Protein AF-A0A9J5Y663-F1 (afdb_monomer_lite)

Structure (mmCIF, N/CA/C/O backbone):
data_AF-A0A9J5Y663-F1
#
_entry.id   AF-A0A9J5Y663-F1
#
loop_
_atom_site.group_PDB
_atom_site.id
_atom_site.type_symbol
_atom_site.label_atom_id
_atom_site.label_alt_id
_atom_site.label_comp_id
_atom_site.label_asym_id
_atom_site.label_entity_id
_atom_site.label_seq_id
_atom_site.pdbx_PDB_ins_code
_atom_site.Cartn_x
_atom_site.Cartn_y
_atom_site.Cartn_z
_atom_site.occupancy
_atom_site.B_iso_or_equiv
_atom_site.auth_seq_id
_atom_site.auth_comp_id
_atom_site.auth_asym_id
_atom_site.auth_atom_id
_atom_site.pdbx_PDB_model_num
ATOM 1 N N . MET A 1 1 ? 15.697 34.008 12.836 1.00 50.28 1 MET A N 1
ATOM 2 C CA . MET A 1 1 ? 15.448 33.297 11.559 1.00 50.28 1 MET A CA 1
ATOM 3 C C . MET A 1 1 ? 15.150 31.800 11.729 1.00 50.28 1 MET A C 1
ATOM 5 O O . MET A 1 1 ? 14.701 31.199 10.766 1.00 50.28 1 MET A O 1
ATOM 9 N N . GLU A 1 2 ? 15.287 31.197 12.920 1.00 52.66 2 GLU A N 1
ATOM 10 C CA . GLU A 1 2 ? 15.222 29.725 13.070 1.00 52.66 2 GLU A CA 1
ATOM 11 C C . GLU A 1 2 ? 13.825 29.118 13.322 1.00 52.66 2 GLU A C 1
ATOM 13 O O . GLU A 1 2 ? 13.592 27.953 13.013 1.00 52.66 2 GLU A O 1
ATOM 18 N N . ALA A 1 3 ? 12.841 29.895 13.789 1.00 53.66 3 ALA A N 1
ATOM 19 C CA . ALA A 1 3 ? 11.519 29.352 14.139 1.00 53.66 3 ALA A CA 1
ATOM 20 C C . ALA A 1 3 ? 10.641 28.951 12.929 1.00 53.66 3 ALA A C 1
ATOM 22 O O . ALA A 1 3 ? 9.775 28.085 13.047 1.00 53.66 3 ALA A O 1
ATOM 23 N N . LYS A 1 4 ? 10.861 29.542 11.743 1.00 51.00 4 LYS A N 1
ATOM 24 C CA . LYS A 1 4 ? 10.083 29.228 10.525 1.00 51.00 4 LYS A CA 1
ATOM 25 C C . LYS A 1 4 ? 10.430 27.855 9.935 1.00 51.00 4 LYS A C 1
ATOM 27 O O . LYS A 1 4 ? 9.556 27.210 9.358 1.00 51.00 4 LYS A O 1
ATOM 32 N N . LEU A 1 5 ? 11.674 27.394 10.090 1.00 54.16 5 LEU A N 1
ATOM 33 C CA . LEU A 1 5 ? 12.130 26.122 9.519 1.00 54.16 5 LEU A CA 1
ATOM 34 C C . LEU A 1 5 ? 11.557 24.927 10.300 1.00 54.16 5 LEU A C 1
ATOM 36 O O . LEU A 1 5 ? 10.994 24.016 9.701 1.00 54.16 5 LEU A O 1
ATOM 40 N N . ALA A 1 6 ? 11.599 24.984 11.637 1.00 56.38 6 ALA A N 1
ATOM 41 C CA . ALA A 1 6 ? 11.094 23.923 12.512 1.00 56.38 6 ALA A CA 1
ATOM 42 C C . ALA A 1 6 ? 9.579 23.689 12.354 1.00 56.38 6 ALA A C 1
ATOM 44 O O . ALA A 1 6 ? 9.139 22.551 12.226 1.00 56.38 6 ALA A O 1
ATOM 45 N N . VAL A 1 7 ? 8.776 24.757 12.275 1.00 58.50 7 VAL A N 1
ATOM 46 C CA . VAL A 1 7 ? 7.315 24.661 12.069 1.00 58.50 7 VAL A CA 1
ATOM 47 C C . VAL A 1 7 ? 6.969 24.044 10.709 1.00 58.50 7 VAL A C 1
ATOM 49 O O . VAL A 1 7 ? 6.018 23.268 10.600 1.00 58.50 7 VAL A O 1
ATOM 52 N N . THR A 1 8 ? 7.758 24.342 9.674 1.00 55.97 8 THR A N 1
ATOM 53 C CA . THR A 1 8 ? 7.529 23.806 8.324 1.00 55.97 8 THR A CA 1
ATOM 54 C C . THR A 1 8 ? 7.872 22.315 8.255 1.00 55.97 8 THR A C 1
ATOM 56 O O . THR A 1 8 ? 7.087 21.528 7.724 1.00 55.97 8 THR A O 1
ATOM 59 N N . THR A 1 9 ? 8.986 21.899 8.864 1.00 57.16 9 THR A N 1
ATOM 60 C CA . THR A 1 9 ? 9.389 20.485 8.945 1.00 57.16 9 THR A CA 1
ATOM 61 C C . THR A 1 9 ? 8.388 19.649 9.7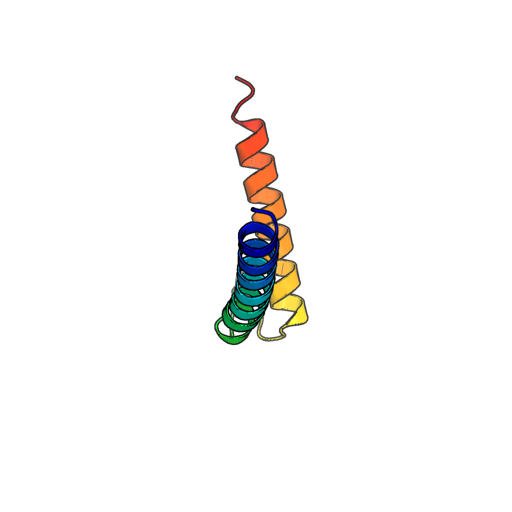45 1.00 57.16 9 THR A C 1
ATOM 63 O O . THR A 1 9 ? 8.004 18.563 9.310 1.00 57.16 9 THR A O 1
ATOM 66 N N . THR A 1 10 ? 7.879 20.169 10.866 1.00 60.34 10 THR A N 1
ATOM 67 C CA . THR A 1 10 ? 6.877 19.466 11.685 1.00 60.34 10 THR A CA 1
ATOM 68 C C . THR A 1 10 ? 5.539 19.327 10.958 1.00 60.34 10 THR A C 1
ATOM 70 O O . THR A 1 10 ? 4.944 18.251 10.980 1.00 60.34 10 THR A O 1
ATOM 73 N N . LYS A 1 11 ? 5.086 20.365 10.239 1.00 62.53 11 LYS A N 1
ATOM 74 C CA . LYS A 1 11 ? 3.856 20.302 9.431 1.00 62.53 11 LYS A CA 1
ATOM 75 C C . LYS A 1 11 ? 3.960 19.282 8.297 1.00 62.53 11 LYS A C 1
ATOM 77 O O . LYS A 1 11 ? 3.017 18.534 8.065 1.00 62.53 11 LYS A O 1
ATOM 82 N N . MET A 1 12 ? 5.102 19.213 7.613 1.00 66.44 12 MET A N 1
ATOM 83 C CA . MET A 1 12 ? 5.320 18.196 6.580 1.00 66.44 12 MET A CA 1
ATOM 84 C C . MET A 1 12 ? 5.306 16.779 7.160 1.00 66.44 12 MET A C 1
ATOM 86 O O . MET A 1 12 ? 4.712 15.888 6.556 1.00 66.44 12 MET A O 1
ATOM 90 N N . LEU A 1 13 ? 5.893 16.573 8.343 1.00 65.31 13 LEU A N 1
ATOM 91 C CA . LEU A 1 13 ? 5.902 15.268 9.005 1.00 65.31 13 LEU A CA 1
ATOM 92 C C . LEU A 1 13 ? 4.499 14.829 9.454 1.00 65.31 13 LEU A C 1
ATOM 94 O O . LEU A 1 13 ? 4.145 13.664 9.283 1.00 65.31 13 LEU A O 1
ATOM 98 N N . VAL A 1 14 ? 3.699 15.744 10.006 1.00 66.56 14 VAL A N 1
ATOM 99 C CA . VAL A 1 14 ? 2.303 15.472 10.388 1.00 66.56 14 VAL A CA 1
ATOM 100 C C . VAL A 1 14 ? 1.460 15.167 9.151 1.00 66.56 14 VAL A C 1
ATOM 102 O O . VAL A 1 14 ? 0.844 14.108 9.095 1.00 66.56 14 VAL A O 1
ATOM 105 N N . ASN A 1 15 ? 1.540 15.998 8.109 1.00 65.12 15 ASN A N 1
ATOM 106 C CA . ASN A 1 15 ? 0.812 15.770 6.860 1.00 65.12 15 ASN A CA 1
ATOM 107 C C . ASN A 1 15 ? 1.224 14.456 6.173 1.00 65.12 15 ASN A C 1
ATOM 109 O O . ASN A 1 15 ? 0.393 13.793 5.561 1.00 65.12 15 ASN A O 1
ATOM 113 N N . ALA A 1 16 ? 2.501 14.065 6.248 1.00 65.12 16 ALA A N 1
ATOM 114 C CA . ALA A 1 16 ? 2.965 12.789 5.712 1.00 65.12 16 ALA A CA 1
ATOM 115 C C . ALA A 1 16 ? 2.376 11.602 6.485 1.00 65.12 16 ALA A C 1
ATOM 117 O O . ALA A 1 16 ? 2.009 10.605 5.872 1.00 65.12 16 ALA A O 1
ATOM 118 N N . LYS A 1 17 ? 2.244 11.711 7.813 1.00 61.91 17 LYS A N 1
ATOM 119 C CA . LYS A 1 17 ? 1.590 10.692 8.647 1.00 61.91 17 LYS A CA 1
ATOM 120 C C . LYS A 1 17 ? 0.083 10.622 8.392 1.00 61.91 17 LYS A C 1
ATOM 122 O O . LYS A 1 17 ? -0.433 9.523 8.236 1.00 61.91 17 LYS A O 1
ATOM 127 N N . GLU A 1 18 ? -0.592 11.766 8.289 1.00 61.75 18 GLU A N 1
ATOM 128 C CA . GLU A 1 18 ? -2.023 11.837 7.962 1.00 61.75 18 GLU A CA 1
ATOM 129 C C . GLU A 1 18 ? -2.312 11.253 6.577 1.00 61.75 18 GLU A C 1
ATOM 131 O O . GLU A 1 18 ? -3.185 10.405 6.443 1.00 61.75 18 GLU A O 1
ATOM 136 N N . ARG A 1 19 ? -1.529 11.611 5.551 1.00 61.00 19 ARG A N 1
ATOM 137 C CA . ARG A 1 19 ? -1.658 11.009 4.212 1.00 61.00 19 ARG A CA 1
ATOM 138 C C . ARG A 1 19 ? -1.427 9.503 4.237 1.00 61.00 19 ARG A C 1
ATOM 140 O O . ARG A 1 19 ? -2.168 8.776 3.595 1.00 61.00 19 ARG A O 1
ATOM 147 N N . LYS A 1 20 ? -0.436 9.031 4.998 1.00 60.25 20 LYS A N 1
ATOM 148 C CA . LYS A 1 20 ? -0.133 7.600 5.127 1.00 60.25 20 LYS A CA 1
ATOM 149 C C . LYS A 1 20 ? -1.269 6.817 5.795 1.00 60.25 20 LYS A C 1
ATOM 151 O O . LYS A 1 20 ? -1.492 5.674 5.425 1.00 60.25 20 LYS A O 1
ATOM 156 N N . ALA A 1 21 ? -1.977 7.427 6.747 1.00 57.75 21 ALA A N 1
ATOM 157 C CA . ALA A 1 21 ? -3.172 6.844 7.355 1.00 57.75 21 ALA A CA 1
ATOM 158 C C . ALA A 1 21 ? -4.374 6.852 6.390 1.00 57.75 21 ALA A C 1
ATOM 160 O O . ALA A 1 21 ? -5.103 5.871 6.316 1.00 57.75 21 ALA A O 1
ATOM 161 N N . LEU A 1 22 ? -4.546 7.925 5.610 1.00 59.47 22 LEU A N 1
ATOM 162 C CA . LEU A 1 22 ? -5.646 8.057 4.647 1.00 59.47 22 LEU A CA 1
ATOM 163 C C . LEU A 1 22 ? -5.506 7.149 3.418 1.00 59.47 22 LEU A C 1
ATOM 165 O O . LEU A 1 22 ? -6.518 6.720 2.874 1.00 59.47 22 LEU A O 1
ATOM 169 N N . ASP A 1 23 ? -4.284 6.875 2.962 1.00 59.94 23 ASP A N 1
ATOM 170 C CA . ASP A 1 23 ? -4.042 6.010 1.797 1.00 59.94 23 ASP A CA 1
ATOM 171 C C . ASP A 1 23 ? -4.391 4.544 2.113 1.00 59.94 23 ASP A C 1
ATOM 173 O O . ASP A 1 23 ? -5.001 3.847 1.305 1.00 59.94 23 ASP A O 1
ATOM 177 N N . LEU A 1 24 ? -4.079 4.101 3.338 1.00 60.12 24 LEU A N 1
ATOM 178 C CA . LEU A 1 24 ? -4.444 2.775 3.846 1.00 60.12 24 LEU A CA 1
ATOM 179 C C . LEU A 1 24 ? -5.946 2.645 4.136 1.00 60.12 24 LEU A C 1
ATOM 181 O O . LEU A 1 24 ? -6.528 1.618 3.805 1.00 60.12 24 LEU A O 1
ATOM 185 N N . ASP A 1 25 ? -6.594 3.684 4.672 1.00 63.31 25 ASP A N 1
ATOM 186 C CA . ASP A 1 25 ? -8.044 3.669 4.941 1.00 63.31 25 ASP A CA 1
ATOM 187 C C . ASP A 1 25 ? -8.899 3.636 3.652 1.00 63.31 25 ASP A C 1
ATOM 189 O O . ASP A 1 25 ? -10.024 3.124 3.637 1.00 63.31 25 ASP A O 1
ATOM 193 N N . GLN A 1 26 ? -8.362 4.139 2.532 1.00 64.62 26 GLN A N 1
ATO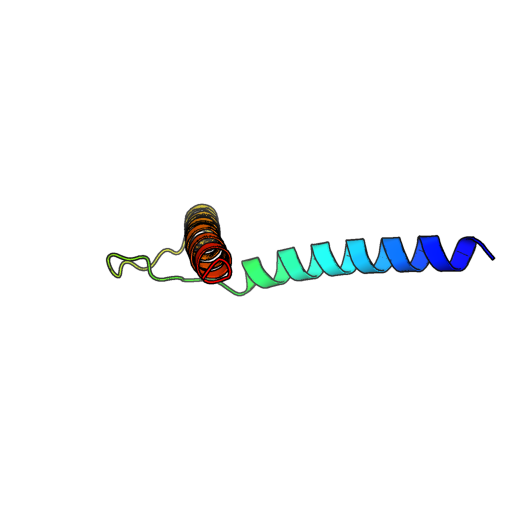M 194 C CA . GLN A 1 26 ? -9.057 4.138 1.240 1.00 64.62 26 GLN A CA 1
ATOM 195 C C . GLN A 1 26 ? -9.000 2.790 0.512 1.00 64.62 26 GLN A C 1
ATOM 197 O O . GLN A 1 26 ? -9.967 2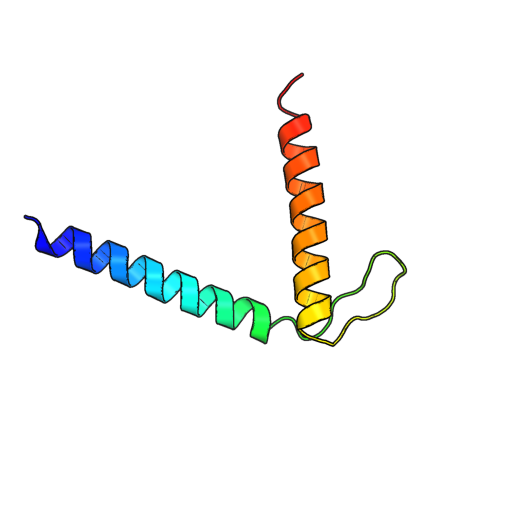.416 -0.162 1.00 64.62 26 GLN A O 1
ATOM 202 N N . VAL A 1 27 ? -7.902 2.039 0.633 1.00 72.81 27 VAL A N 1
ATOM 203 C CA . VAL A 1 27 ? -7.738 0.766 -0.081 1.00 72.81 27 VAL A CA 1
ATOM 204 C C . VAL A 1 27 ? -8.323 -0.372 0.748 1.00 72.81 27 VAL A C 1
ATOM 206 O O . VAL A 1 27 ? -7.644 -1.003 1.548 1.00 72.81 27 VAL A O 1
ATOM 209 N N . LYS A 1 28 ? -9.606 -0.661 0.515 1.00 78.38 28 LYS A N 1
ATOM 210 C CA . LYS A 1 28 ? -10.331 -1.756 1.188 1.00 78.38 28 LYS A CA 1
ATOM 211 C C . LYS A 1 28 ? -10.145 -3.125 0.526 1.00 78.38 28 LYS A C 1
ATOM 213 O O . LYS A 1 28 ? -10.443 -4.143 1.141 1.00 78.38 28 LYS A O 1
ATOM 218 N N . TYR A 1 29 ? -9.688 -3.143 -0.728 1.00 86.81 29 TYR A N 1
ATOM 219 C CA . TYR A 1 29 ? -9.546 -4.347 -1.545 1.00 86.81 29 TYR A CA 1
ATOM 220 C C . TYR A 1 29 ? -8.379 -4.191 -2.523 1.00 86.81 29 TYR A C 1
ATOM 222 O O . TYR A 1 29 ? -8.248 -3.149 -3.168 1.00 86.81 29 TYR A O 1
ATOM 230 N N . ILE A 1 30 ? -7.569 -5.234 -2.692 1.00 89.06 30 ILE A N 1
ATOM 231 C CA . ILE A 1 30 ? -6.548 -5.320 -3.747 1.00 89.06 30 ILE A CA 1
ATOM 232 C C . ILE A 1 30 ? -6.509 -6.737 -4.310 1.00 89.06 30 ILE A C 1
ATOM 234 O O . ILE A 1 30 ? -6.746 -7.686 -3.575 1.00 89.06 30 ILE A O 1
ATOM 238 N N . LYS A 1 31 ? -6.212 -6.891 -5.603 1.00 91.94 31 LYS A N 1
ATOM 239 C CA . LYS A 1 31 ? -5.945 -8.212 -6.182 1.00 91.94 31 LYS A CA 1
ATOM 240 C C . LYS A 1 31 ? -4.469 -8.575 -6.070 1.00 91.94 31 LYS A C 1
ATOM 242 O O . LYS A 1 31 ? -3.611 -7.721 -6.318 1.00 91.94 31 LYS A O 1
ATOM 247 N N . ASP A 1 32 ? -4.177 -9.816 -5.710 1.00 87.19 32 ASP A N 1
ATOM 248 C CA . ASP A 1 32 ? -2.819 -10.347 -5.769 1.00 87.19 32 ASP A CA 1
ATOM 249 C C . ASP A 1 32 ? -2.410 -10.748 -7.201 1.00 87.19 32 ASP A C 1
ATOM 251 O O . ASP A 1 32 ? -3.018 -10.306 -8.178 1.00 87.19 32 ASP A O 1
ATOM 255 N N . GLU A 1 33 ? -1.279 -11.442 -7.345 1.00 86.81 33 GLU A N 1
ATOM 256 C CA . GLU A 1 33 ? -0.750 -11.842 -8.661 1.00 86.81 33 GLU A CA 1
ATOM 257 C C . GLU A 1 33 ? -1.522 -13.043 -9.239 1.00 86.81 33 GLU A C 1
ATOM 259 O O . GLU A 1 33 ? -1.621 -13.190 -10.457 1.00 86.81 33 GLU A O 1
ATOM 264 N N . GLU A 1 34 ? -2.141 -13.835 -8.369 1.00 90.50 34 GLU A N 1
ATOM 265 C CA . GLU A 1 34 ? -2.966 -15.006 -8.645 1.00 90.50 34 GLU A CA 1
ATOM 266 C C . GLU A 1 34 ? -4.426 -14.628 -8.965 1.00 90.50 34 GLU A C 1
ATOM 268 O O . GLU A 1 34 ? -5.188 -15.431 -9.507 1.00 90.50 34 GLU A O 1
ATOM 273 N N . GLY A 1 35 ? -4.802 -13.371 -8.708 1.00 88.69 35 GLY A N 1
ATOM 274 C CA . GLY A 1 35 ? -6.116 -12.804 -8.995 1.00 88.69 35 GLY A CA 1
ATOM 275 C C . GLY A 1 35 ? -7.091 -12.857 -7.817 1.00 88.69 35 GLY A C 1
ATOM 276 O O . GLY A 1 35 ? -8.255 -12.470 -7.988 1.00 88.69 35 GLY A O 1
ATOM 277 N N . GLU A 1 36 ? -6.636 -13.286 -6.640 1.00 93.56 36 GLU A N 1
ATOM 278 C CA . GLU A 1 36 ? -7.418 -13.312 -5.409 1.00 93.56 36 GLU A CA 1
ATOM 279 C C . GLU A 1 36 ? -7.561 -11.906 -4.824 1.00 93.56 36 GLU A C 1
ATOM 281 O O . GLU A 1 36 ? -6.659 -11.071 -4.903 1.00 93.56 36 GLU A O 1
ATOM 286 N N . VAL A 1 37 ? -8.727 -11.615 -4.245 1.00 91.50 37 VAL A N 1
ATOM 287 C CA . VAL A 1 37 ? -9.005 -10.311 -3.633 1.00 91.50 37 VAL A CA 1
ATOM 288 C C . VAL A 1 37 ? -8.613 -10.355 -2.160 1.00 91.50 37 VAL A C 1
ATOM 290 O O . VAL A 1 37 ? -9.279 -10.995 -1.351 1.00 91.50 37 VAL A O 1
ATOM 293 N N . LEU A 1 38 ? -7.568 -9.616 -1.806 1.00 92.12 38 LEU A N 1
ATOM 294 C CA . LEU A 1 38 ? -7.129 -9.400 -0.435 1.00 92.12 38 LEU A CA 1
ATOM 295 C C . LEU A 1 38 ? -7.946 -8.273 0.203 1.00 92.12 38 LEU A C 1
ATOM 297 O O . LEU A 1 38 ? -8.072 -7.183 -0.366 1.00 92.12 38 LEU A O 1
ATOM 301 N N . THR A 1 39 ? -8.469 -8.536 1.399 1.00 89.56 39 THR A N 1
ATOM 302 C CA . THR A 1 39 ? -9.301 -7.594 2.172 1.00 89.56 39 THR A CA 1
ATOM 303 C C . THR A 1 39 ? -8.694 -7.235 3.525 1.00 89.56 39 THR A C 1
ATOM 305 O O . THR A 1 39 ? -9.095 -6.256 4.146 1.00 89.56 39 THR A O 1
ATOM 308 N N . GLU A 1 40 ? -7.748 -8.038 4.016 1.00 89.94 40 GLU A N 1
ATOM 309 C CA . GLU A 1 40 ? -7.070 -7.782 5.284 1.00 89.94 40 GLU A CA 1
ATOM 310 C C . GLU A 1 40 ? -5.993 -6.707 5.113 1.00 89.94 40 GLU A C 1
ATOM 312 O O . GLU A 1 40 ? -5.141 -6.799 4.227 1.00 89.94 40 GLU A O 1
ATOM 317 N N . GLU A 1 41 ? -5.982 -5.713 6.004 1.00 85.62 41 GLU A N 1
ATOM 318 C CA . GLU A 1 41 ? -5.047 -4.578 5.963 1.00 85.62 41 GLU A CA 1
ATOM 319 C C . GLU A 1 41 ? -3.576 -5.026 5.914 1.00 85.62 41 GLU A C 1
ATOM 321 O O . GLU A 1 41 ? -2.760 -4.462 5.178 1.00 85.62 41 GLU A O 1
ATOM 326 N N . ILE A 1 42 ? -3.231 -6.078 6.665 1.00 88.38 42 ILE A N 1
ATOM 327 C CA . ILE A 1 42 ? -1.874 -6.635 6.704 1.00 88.38 42 ILE A CA 1
ATOM 328 C C . ILE A 1 42 ? -1.482 -7.179 5.325 1.00 88.38 42 ILE A C 1
ATOM 330 O O . ILE A 1 42 ? -0.387 -6.883 4.840 1.00 88.38 42 ILE A O 1
ATOM 334 N N . LEU A 1 43 ? -2.381 -7.923 4.676 1.00 90.19 43 LEU A N 1
ATOM 335 C CA . LEU A 1 43 ? -2.152 -8.523 3.361 1.00 90.19 43 LEU A CA 1
ATOM 336 C C . LEU A 1 43 ? -2.080 -7.451 2.269 1.00 90.19 43 LEU A C 1
ATOM 338 O O . LEU A 1 43 ? -1.163 -7.465 1.446 1.00 90.19 43 LEU A O 1
ATOM 342 N N . ILE A 1 44 ? -2.974 -6.459 2.320 1.00 88.31 44 ILE A N 1
ATOM 343 C CA . ILE A 1 44 ? -2.951 -5.290 1.432 1.00 88.31 44 ILE A CA 1
ATOM 344 C C . ILE A 1 44 ? -1.602 -4.570 1.560 1.00 88.31 44 ILE A C 1
ATOM 346 O O . ILE A 1 44 ? -0.905 -4.356 0.567 1.00 88.31 44 ILE A O 1
ATOM 350 N N . THR A 1 45 ? -1.166 -4.276 2.787 1.00 87.88 45 THR A N 1
ATOM 351 C CA . THR A 1 45 ? 0.110 -3.595 3.049 1.00 87.88 45 THR A CA 1
ATOM 352 C C . THR A 1 45 ? 1.307 -4.385 2.516 1.00 87.88 45 THR A C 1
ATOM 354 O O . THR A 1 45 ? 2.230 -3.810 1.930 1.00 87.88 45 THR A O 1
ATOM 357 N N . GLN A 1 46 ? 1.326 -5.704 2.719 1.00 91.19 46 GLN A N 1
ATOM 358 C CA . GLN A 1 46 ? 2.392 -6.573 2.220 1.00 91.19 46 GLN A CA 1
ATOM 359 C C . GLN A 1 46 ? 2.433 -6.595 0.689 1.00 91.19 46 GLN A C 1
ATOM 361 O O . GLN A 1 46 ? 3.513 -6.454 0.109 1.00 91.19 46 GLN A O 1
ATOM 366 N N . ARG A 1 47 ? 1.272 -6.678 0.030 1.00 91.81 47 ARG A N 1
ATOM 367 C CA . ARG A 1 47 ? 1.169 -6.664 -1.433 1.00 91.81 47 ARG A CA 1
ATOM 368 C C . ARG A 1 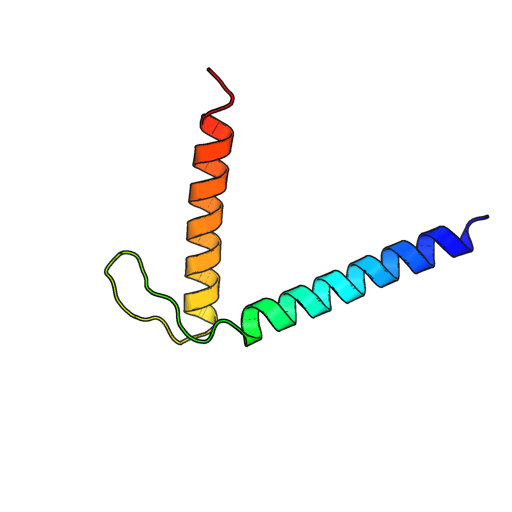47 ? 1.671 -5.354 -2.037 1.00 91.81 47 ARG A C 1
ATOM 370 O O . ARG A 1 47 ? 2.401 -5.384 -3.030 1.00 91.81 47 ARG A O 1
ATOM 377 N N . TRP A 1 48 ? 1.336 -4.219 -1.422 1.00 89.25 48 TRP A N 1
ATOM 378 C CA . TRP A 1 48 ? 1.844 -2.899 -1.809 1.00 89.25 48 TRP A CA 1
ATOM 379 C C . TRP A 1 48 ? 3.368 -2.809 -1.667 1.00 89.25 48 TRP A C 1
ATOM 381 O O . TRP A 1 48 ? 4.053 -2.366 -2.590 1.00 89.25 48 TRP A O 1
ATOM 391 N N . LYS A 1 49 ? 3.924 -3.281 -0.543 1.00 88.25 49 LYS A N 1
ATOM 392 C CA . LYS A 1 49 ? 5.381 -3.317 -0.331 1.00 88.25 49 LYS A CA 1
ATOM 393 C C . LYS A 1 49 ? 6.093 -4.170 -1.375 1.00 88.25 49 LYS A C 1
ATOM 395 O O . LYS A 1 49 ? 7.102 -3.726 -1.915 1.00 88.25 49 LYS A O 1
ATOM 400 N N . ALA A 1 50 ? 5.580 -5.365 -1.663 1.00 90.62 50 ALA A N 1
ATOM 401 C CA . ALA A 1 50 ? 6.162 -6.256 -2.662 1.00 90.62 50 ALA A CA 1
ATOM 402 C C . ALA A 1 50 ? 6.128 -5.628 -4.063 1.00 90.62 50 ALA A C 1
ATOM 404 O O . ALA A 1 50 ? 7.143 -5.631 -4.758 1.00 90.62 50 ALA A O 1
ATOM 405 N N . TYR A 1 51 ? 4.996 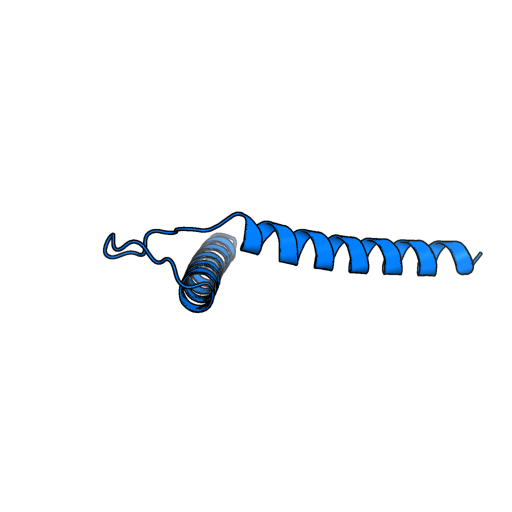-5.023 -4.438 1.00 87.56 51 TYR A N 1
ATOM 406 C CA . TYR A 1 51 ? 4.844 -4.324 -5.713 1.00 87.56 51 TYR A CA 1
ATOM 407 C C . TYR A 1 51 ? 5.855 -3.189 -5.868 1.00 87.56 51 TYR A C 1
ATOM 409 O O . TYR A 1 51 ? 6.611 -3.171 -6.834 1.00 87.56 51 TYR A O 1
ATOM 417 N N . PHE A 1 52 ? 5.925 -2.278 -4.894 1.00 84.94 52 PHE A N 1
ATOM 418 C CA . PHE A 1 52 ? 6.860 -1.158 -4.961 1.00 84.94 52 PHE A CA 1
ATOM 419 C C . PHE A 1 52 ? 8.315 -1.600 -4.885 1.00 84.94 52 PHE A C 1
ATOM 421 O O . PHE A 1 52 ? 9.161 -1.006 -5.544 1.00 84.94 52 PHE A O 1
ATOM 428 N N . HIS A 1 53 ? 8.620 -2.650 -4.123 1.00 87.88 53 HIS A N 1
ATOM 429 C CA . HIS A 1 53 ? 9.965 -3.206 -4.099 1.00 87.88 53 HIS A CA 1
ATOM 430 C C . HIS A 1 53 ? 10.379 -3.737 -5.477 1.00 87.88 53 HIS A C 1
ATOM 432 O O . HIS A 1 53 ? 11.481 -3.430 -5.924 1.00 87.88 53 HIS A O 1
ATOM 438 N N . LYS A 1 54 ? 9.503 -4.483 -6.167 1.00 86.88 54 LYS A N 1
ATOM 439 C CA . LYS A 1 54 ? 9.748 -4.948 -7.544 1.00 86.88 54 LYS A CA 1
ATOM 440 C C . LYS A 1 54 ? 9.870 -3.766 -8.508 1.00 86.88 54 LYS A C 1
ATOM 442 O O . LYS A 1 54 ? 10.883 -3.656 -9.189 1.00 86.88 54 LYS A O 1
ATOM 447 N N . LEU A 1 55 ? 8.899 -2.850 -8.490 1.00 86.25 55 LEU A N 1
ATOM 448 C CA . LEU A 1 55 ? 8.851 -1.681 -9.370 1.00 86.25 55 LEU A CA 1
ATOM 449 C C . LEU A 1 55 ? 10.124 -0.835 -9.256 1.00 86.25 55 LEU A C 1
ATOM 451 O O . LEU A 1 55 ? 10.795 -0.594 -10.251 1.00 86.25 55 LEU A O 1
ATOM 455 N N . LEU A 1 56 ? 10.504 -0.450 -8.035 1.00 82.81 56 LEU A N 1
ATOM 456 C CA . LEU A 1 56 ? 11.679 0.391 -7.799 1.00 82.81 56 LEU A CA 1
ATOM 457 C C . LEU A 1 56 ? 12.9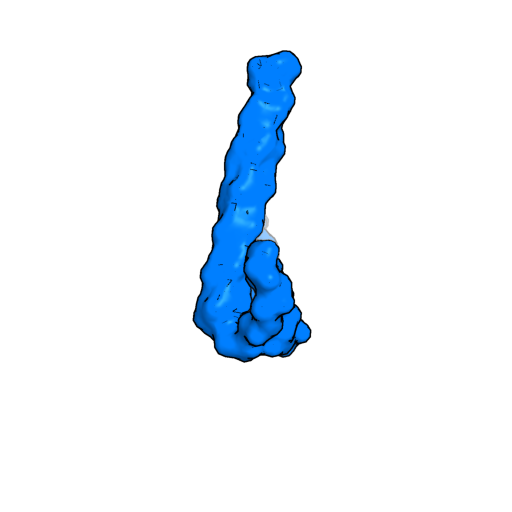92 -0.341 -8.094 1.00 82.81 56 LEU A C 1
ATOM 459 O O . LEU A 1 56 ? 13.962 0.285 -8.521 1.00 82.81 56 LEU A O 1
ATOM 463 N N . LYS A 1 57 ? 13.042 -1.662 -7.887 1.00 78.81 57 LYS A N 1
ATOM 464 C CA . LYS A 1 57 ? 14.214 -2.474 -8.232 1.00 78.81 57 LYS A CA 1
ATOM 465 C C . LYS A 1 57 ? 14.378 -2.618 -9.747 1.00 78.81 57 LYS A C 1
ATOM 467 O O . LYS A 1 57 ? 15.498 -2.538 -10.239 1.00 78.81 57 LYS A O 1
ATOM 472 N N . GLU A 1 58 ? 13.289 -2.809 -10.485 1.00 74.25 58 GLU A N 1
ATOM 473 C CA . GLU A 1 58 ? 13.303 -2.896 -11.949 1.00 74.25 58 GLU A CA 1
ATOM 474 C C . GLU A 1 58 ? 13.565 -1.538 -12.610 1.00 74.25 58 GLU A C 1
ATOM 476 O O . GLU A 1 58 ? 14.285 -1.462 -13.604 1.00 74.25 58 GLU A O 1
ATOM 481 N N . GLU A 1 59 ? 13.021 -0.456 -12.058 1.00 61.91 59 GLU A N 1
ATOM 482 C CA . GLU A 1 59 ? 13.208 0.900 -12.577 1.00 61.91 59 GLU A CA 1
ATOM 483 C C . GLU A 1 59 ? 14.622 1.431 -12.287 1.00 61.91 59 GLU A C 1
ATOM 485 O O . GLU A 1 59 ? 15.242 2.030 -13.162 1.00 61.91 59 GLU A O 1
ATOM 490 N N . GLY A 1 60 ? 15.196 1.104 -11.121 1.00 58.25 60 GLY A N 1
ATOM 491 C CA . GLY A 1 60 ? 16.601 1.384 -10.800 1.00 58.25 60 GLY A CA 1
ATOM 492 C C . GLY A 1 60 ? 17.617 0.525 -11.567 1.00 58.25 60 GLY A C 1
ATOM 493 O O . GLY A 1 60 ? 18.774 0.914 -11.695 1.00 58.25 60 GLY A O 1
ATOM 494 N N . ALA A 1 61 ? 17.206 -0.631 -12.099 1.00 56.69 61 ALA A N 1
ATOM 495 C CA . ALA A 1 61 ? 18.046 -1.465 -12.962 1.00 56.69 61 ALA A CA 1
ATOM 496 C C . ALA A 1 61 ? 18.065 -0.986 -14.426 1.00 56.69 61 ALA A C 1
ATOM 498 O O . ALA A 1 61 ? 19.016 -1.270 -15.152 1.00 56.69 61 ALA A O 1
ATOM 499 N N . LYS A 1 62 ? 17.035 -0.251 -14.868 1.00 58.47 62 LYS A N 1
ATOM 500 C CA . LYS A 1 62 ? 16.932 0.284 -16.238 1.00 58.47 62 LYS A CA 1
ATOM 501 C C . LYS A 1 62 ? 17.813 1.512 -16.487 1.00 58.47 62 LYS A C 1
ATOM 503 O O . LYS A 1 62 ? 18.080 1.819 -17.640 1.00 58.47 62 LYS A O 1
ATOM 508 N N . THR A 1 63 ? 18.288 2.191 -15.445 1.00 56.38 63 THR A N 1
ATOM 509 C CA . THR A 1 63 ? 19.149 3.386 -15.544 1.00 56.38 63 THR A CA 1
ATOM 510 C C . THR A 1 63 ? 20.649 3.091 -15.683 1.00 56.38 63 THR A C 1
ATOM 512 O O . THR A 1 63 ? 21.445 4.027 -15.671 1.00 56.38 63 THR A O 1
ATOM 515 N N . LEU A 1 64 ? 21.054 1.821 -15.824 1.00 54.78 64 LEU A N 1
ATOM 516 C CA . LEU A 1 64 ? 22.459 1.403 -15.987 1.00 54.78 64 LEU A CA 1
ATOM 517 C C . LEU A 1 64 ? 22.829 0.918 -17.404 1.00 54.78 64 LEU A C 1
ATOM 519 O O . LEU A 1 64 ? 23.849 0.247 -17.559 1.00 54.78 64 LEU A O 1
ATOM 523 N N . PHE A 1 65 ? 22.046 1.263 -18.429 1.00 47.62 65 PHE A N 1
ATOM 524 C CA . PHE A 1 65 ? 22.392 1.012 -19.833 1.00 47.62 65 PHE A CA 1
ATOM 525 C C . PHE A 1 65 ? 22.398 2.304 -20.644 1.00 47.62 65 PHE A C 1
ATOM 527 O O . PHE A 1 65 ? 21.454 3.107 -20.470 1.00 47.62 65 PHE A O 1
#

Secondary structure (DSSP, 8-state):
--HHHHHHHHHHHHHHHHHHHHHHHH---EE-SSS-EE-SHHHHHHHHHHHHHHHHHHHHHHTT-

Sequence (65 aa):
MEAKLAVTTTKMLVNAKERKALDLDQVKYIKDEEGEVLTEEILITQRWKAYFHKLLKEEGAKTLF

Foldseek 3Di:
DPPVVVVVVVVVVVVVVVVVVVVLVPPQWDAAPVGDIDRDSVVVVVRVVVVVVVVVVVVVVVVPD

pLDDT: mean 72.85, std 14.9, range [47.62, 93.56]

Organism: Solanum commersonii (NCBI:txid4109)

Radius of gyration: 17.32 Å; chains: 1; bounding box: 33×48×34 Å